Protein AF-A0A962R0N3-F1 (afdb_monomer_lite)

pLDDT: mean 95.02, std 6.35, range [65.25, 98.69]

Radius of gyration: 13.56 Å; chains: 1; bounding box: 29×28×29 Å

Secondary structure (DSSP, 8-state):
--S--EEEEE-TT-GGG-EEEEEE-SS------------HHHH--

Structure (mmCIF, N/CA/C/O backbone):
data_AF-A0A962R0N3-F1
#
_entry.id   AF-A0A962R0N3-F1
#
loop_
_atom_site.group_PDB
_atom_site.id
_atom_site.type_symbol
_atom_site.label_atom_id
_atom_site.label_alt_id
_atom_site.label_comp_id
_atom_site.label_asym_id
_atom_site.label_entity_id
_atom_site.label_seq_id
_atom_site.pdbx_PDB_ins_code
_atom_site.Cartn_x
_atom_site.Cartn_y
_atom_site.Cartn_z
_atom_site.occupancy
_atom_site.B_iso_or_equiv
_atom_site.auth_seq_id
_atom_site.auth_comp_id
_atom_site.auth_asym_id
_atom_site.auth_atom_id
_atom_site.pdbx_PDB_model_num
ATOM 1 N N . ASN A 1 1 ? 13.409 11.954 -11.449 1.00 71.81 1 ASN A N 1
ATOM 2 C CA . ASN A 1 1 ? 13.309 10.708 -10.659 1.00 71.81 1 ASN A CA 1
ATOM 3 C C . ASN A 1 1 ? 14.378 10.769 -9.573 1.00 71.81 1 ASN A C 1
ATOM 5 O O . ASN A 1 1 ? 15.539 10.918 -9.925 1.00 71.81 1 ASN A O 1
ATOM 9 N N . ASN A 1 2 ? 13.989 10.760 -8.295 1.00 91.25 2 ASN A N 1
ATOM 10 C CA . ASN A 1 2 ? 14.882 10.910 -7.134 1.00 91.25 2 ASN A CA 1
ATOM 11 C C . ASN A 1 2 ? 15.214 9.570 -6.443 1.00 91.25 2 ASN A C 1
ATOM 13 O O . ASN A 1 2 ? 15.819 9.582 -5.376 1.00 91.25 2 ASN A O 1
ATOM 17 N N . TRP A 1 3 ? 14.828 8.432 -7.036 1.00 92.62 3 TRP A N 1
ATOM 18 C CA . TRP A 1 3 ? 15.069 7.080 -6.511 1.00 92.62 3 TRP A CA 1
ATOM 19 C C . TRP A 1 3 ? 14.442 6.779 -5.139 1.00 92.62 3 TRP A C 1
ATOM 21 O O . TRP A 1 3 ? 14.822 5.798 -4.500 1.00 92.62 3 TRP A O 1
ATOM 31 N N . GLN A 1 4 ? 13.466 7.577 -4.705 1.00 95.31 4 GLN A N 1
ATOM 32 C CA . GLN A 1 4 ? 12.716 7.349 -3.472 1.00 95.31 4 GLN A CA 1
ATOM 33 C C . GLN A 1 4 ? 11.414 6.589 -3.749 1.00 95.31 4 GLN A C 1
ATOM 35 O O . GLN A 1 4 ? 10.934 6.524 -4.882 1.00 95.31 4 GLN A O 1
ATOM 40 N N . SER A 1 5 ? 10.859 5.983 -2.705 1.00 97.44 5 SER A N 1
ATOM 41 C CA . SER A 1 5 ? 9.564 5.312 -2.750 1.00 97.44 5 SER A CA 1
ATOM 42 C C . SER A 1 5 ? 8.683 5.844 -1.633 1.00 97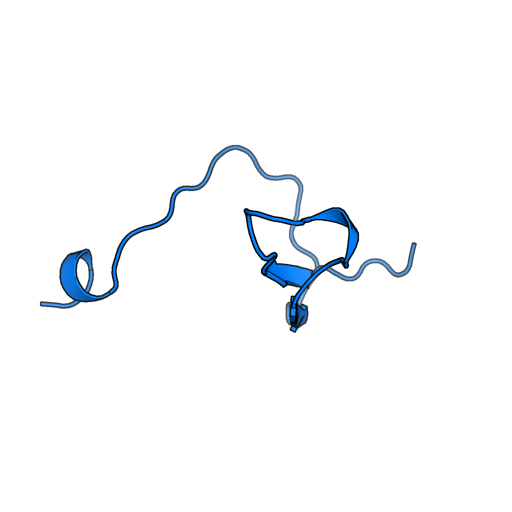.44 5 SER A C 1
ATOM 44 O O . SER A 1 5 ? 9.162 6.111 -0.533 1.00 97.44 5 SER A O 1
ATOM 46 N N . ASP A 1 6 ? 7.392 5.946 -1.915 1.00 97.50 6 ASP A N 1
ATOM 47 C CA . ASP A 1 6 ? 6.383 6.381 -0.963 1.00 97.50 6 ASP A CA 1
ATOM 48 C C . ASP A 1 6 ? 5.194 5.418 -1.002 1.00 97.50 6 ASP A C 1
ATOM 50 O O . ASP A 1 6 ? 4.797 4.961 -2.076 1.00 97.50 6 ASP A O 1
ATOM 54 N N . CYS A 1 7 ? 4.592 5.149 0.157 1.00 97.62 7 CYS A N 1
ATOM 55 C CA . CYS A 1 7 ? 3.251 4.579 0.227 1.00 97.62 7 CYS A CA 1
ATOM 56 C C . CYS A 1 7 ? 2.239 5.731 0.215 1.00 97.62 7 CYS A C 1
ATOM 58 O O . CYS A 1 7 ? 2.266 6.612 1.080 1.00 97.62 7 CYS A O 1
ATOM 60 N N . LEU A 1 8 ? 1.380 5.746 -0.801 1.00 98.00 8 LEU A N 1
ATOM 61 C CA . LEU A 1 8 ? 0.411 6.809 -1.037 1.00 98.00 8 LEU A CA 1
ATOM 62 C C . LEU A 1 8 ? -0.977 6.357 -0.593 1.00 98.00 8 LEU A C 1
ATOM 64 O O . LEU A 1 8 ? -1.446 5.297 -1.004 1.00 98.00 8 LEU A O 1
ATOM 68 N N . VAL A 1 9 ? -1.645 7.188 0.202 1.00 98.44 9 VAL A N 1
ATOM 69 C CA . VAL A 1 9 ? -3.040 6.984 0.602 1.00 98.44 9 VAL A CA 1
ATOM 70 C C . VAL A 1 9 ? -3.892 8.016 -0.119 1.00 98.44 9 VAL A C 1
ATOM 72 O O . VAL A 1 9 ? -3.614 9.211 -0.030 1.00 98.44 9 VAL A O 1
ATOM 75 N N . PHE A 1 10 ? -4.923 7.560 -0.823 1.00 98.69 10 PHE A N 1
ATOM 76 C CA . PHE A 1 10 ? -5.864 8.400 -1.564 1.00 98.69 10 PHE A CA 1
ATOM 77 C C . PHE A 1 10 ? -7.267 8.273 -0.974 1.00 98.69 10 PHE A C 1
ATOM 79 O O . PHE A 1 10 ? -7.626 7.211 -0.461 1.00 98.69 10 PHE A O 1
ATOM 86 N N . ASP A 1 11 ? -8.073 9.326 -1.114 1.00 98.31 11 ASP A N 1
ATOM 87 C CA . ASP A 1 11 ? -9.525 9.181 -1.044 1.00 98.31 11 ASP A CA 1
ATOM 88 C C . ASP A 1 11 ? -9.998 8.474 -2.321 1.00 98.31 11 ASP A C 1
ATOM 90 O O . ASP A 1 11 ? -9.793 8.960 -3.436 1.00 98.31 11 ASP A O 1
ATOM 94 N N . ALA A 1 12 ? -10.610 7.301 -2.162 1.00 98.12 12 ALA A N 1
ATOM 95 C CA . ALA A 1 12 ? -11.078 6.494 -3.282 1.00 98.12 12 ALA A CA 1
ATOM 96 C C . ALA A 1 12 ? -12.192 7.179 -4.095 1.00 98.12 12 ALA A C 1
ATOM 98 O O . ALA A 1 12 ? -12.390 6.836 -5.259 1.00 98.12 12 ALA A O 1
ATOM 99 N N . THR A 1 13 ? -12.915 8.132 -3.501 1.00 98.44 13 THR A N 1
ATOM 100 C CA . THR A 1 13 ? -14.028 8.836 -4.151 1.00 98.44 13 THR A CA 1
ATOM 101 C C . THR A 1 13 ? -13.588 10.043 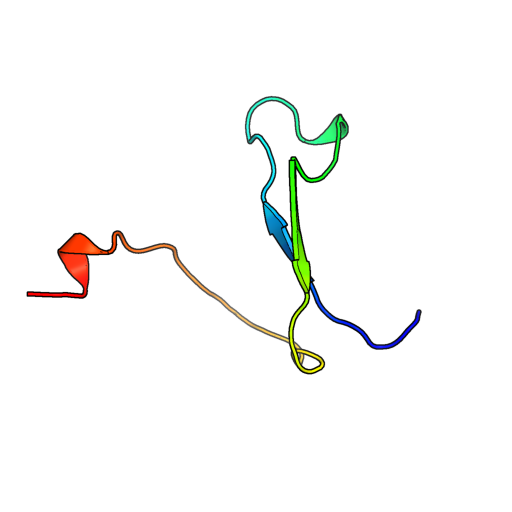-4.987 1.00 98.44 13 THR A C 1
ATOM 103 O O . THR A 1 13 ? -14.308 10.416 -5.913 1.00 98.44 13 THR A O 1
ATOM 106 N N . ASP A 1 14 ? -12.395 10.608 -4.744 1.00 98.00 14 ASP A N 1
ATOM 107 C CA . ASP A 1 14 ? -11.813 11.678 -5.573 1.00 98.00 14 ASP A CA 1
ATOM 108 C C . ASP A 1 14 ? -10.275 11.646 -5.616 1.00 98.00 14 ASP A C 1
ATOM 110 O O . ASP A 1 14 ? -9.568 12.474 -5.042 1.00 98.00 14 ASP A O 1
ATOM 114 N N . ILE A 1 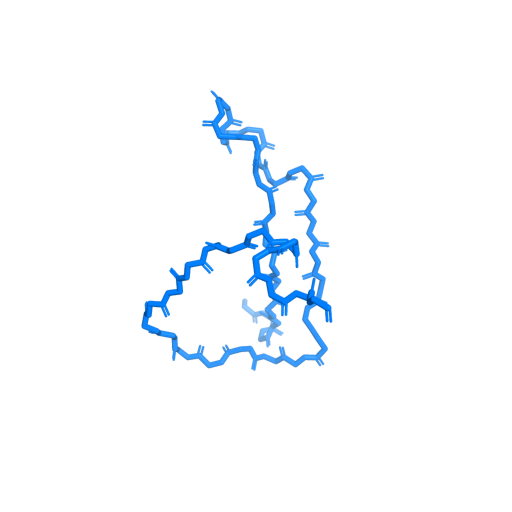15 ? -9.726 10.714 -6.394 1.00 97.94 15 ILE A N 1
ATOM 115 C CA . ILE A 1 15 ? -8.270 10.560 -6.547 1.00 97.94 15 ILE A CA 1
ATOM 116 C C . ILE A 1 15 ? -7.565 11.784 -7.167 1.00 97.94 15 ILE A C 1
ATOM 118 O O . ILE A 1 15 ? -6.342 11.902 -7.069 1.00 97.94 15 ILE A O 1
ATOM 122 N N . ARG A 1 16 ? -8.300 12.692 -7.829 1.00 98.31 16 ARG A N 1
ATOM 123 C CA . ARG A 1 16 ? -7.728 13.849 -8.551 1.00 98.31 16 ARG A CA 1
ATOM 124 C C . ARG A 1 16 ? -7.169 14.910 -7.612 1.00 98.31 16 ARG A C 1
ATOM 126 O O . ARG A 1 16 ? -6.284 15.657 -8.019 1.00 98.31 16 ARG A O 1
ATOM 133 N N . GLN A 1 17 ? -7.650 14.952 -6.370 1.00 97.62 17 GLN A N 1
ATOM 134 C CA . GLN A 1 17 ? -7.073 15.776 -5.310 1.00 97.62 17 GLN A CA 1
ATOM 135 C C . GLN A 1 17 ? -5.609 15.391 -5.015 1.00 97.62 17 GLN A C 1
ATOM 137 O O . GLN A 1 17 ? -4.840 16.205 -4.503 1.00 97.62 17 GLN A O 1
ATOM 142 N N . GLY A 1 18 ? -5.208 14.168 -5.376 1.00 98.38 18 GLY A N 1
ATOM 143 C CA . GLY A 1 18 ? -3.913 13.595 -5.042 1.00 98.38 18 GLY A CA 1
ATOM 144 C C . GLY A 1 18 ? -3.948 12.822 -3.718 1.00 98.38 18 GLY A C 1
ATOM 145 O O . GLY A 1 18 ? -5.020 12.570 -3.165 1.00 98.38 18 GLY A O 1
ATOM 146 N N . PRO A 1 19 ? -2.782 12.388 -3.212 1.00 98.25 19 PRO A N 1
ATOM 147 C CA . PRO A 1 19 ? -2.714 11.611 -1.982 1.00 98.25 19 PRO A CA 1
ATOM 148 C C . PRO A 1 19 ? -3.059 12.474 -0.761 1.00 98.25 19 PRO A C 1
ATOM 150 O O . PRO A 1 19 ? -2.464 13.532 -0.554 1.00 98.25 19 PRO A O 1
ATOM 153 N N . ILE A 1 20 ? -3.964 11.982 0.087 1.00 98.38 20 ILE A N 1
ATOM 154 C CA . ILE A 1 20 ? -4.295 12.585 1.388 1.00 98.38 20 ILE A CA 1
ATOM 155 C C . ILE A 1 20 ? -3.216 12.305 2.443 1.00 98.38 20 ILE A C 1
ATOM 157 O O . ILE A 1 20 ? -3.095 13.042 3.419 1.00 98.38 20 ILE A O 1
ATOM 161 N N . ALA A 1 21 ? -2.401 11.265 2.236 1.00 98.56 21 ALA A N 1
ATOM 162 C CA . ALA A 1 21 ? -1.197 11.008 3.015 1.00 98.56 21 ALA A CA 1
ATOM 163 C C . ALA A 1 21 ? -0.092 10.394 2.148 1.00 98.56 21 ALA A C 1
ATOM 165 O O . ALA A 1 21 ? -0.351 9.631 1.214 1.00 98.56 21 ALA A O 1
ATOM 166 N N . ARG A 1 22 ? 1.159 10.710 2.494 1.00 98.00 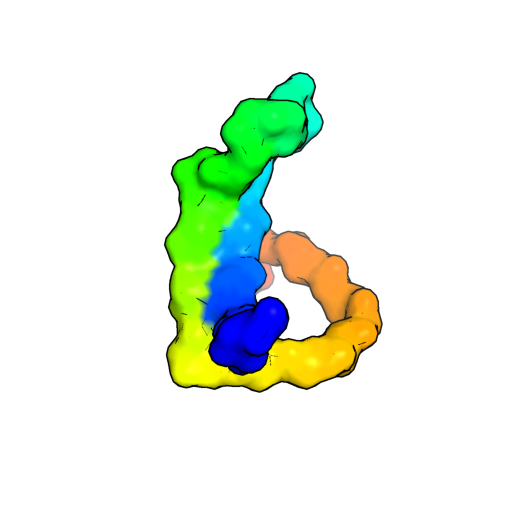22 ARG A N 1
ATOM 167 C CA . ARG A 1 22 ? 2.364 10.165 1.866 1.00 98.00 22 ARG A CA 1
ATOM 168 C C . ARG A 1 22 ? 3.310 9.665 2.950 1.00 98.00 22 ARG A C 1
ATOM 170 O O . ARG A 1 22 ? 3.839 10.464 3.719 1.00 98.00 22 ARG A O 1
ATOM 177 N N . VAL A 1 23 ? 3.510 8.353 3.004 1.00 98.00 23 VAL A N 1
ATOM 178 C CA . VAL A 1 23 ? 4.441 7.714 3.937 1.00 98.00 23 VAL A CA 1
ATOM 179 C C . VAL A 1 23 ? 5.751 7.464 3.203 1.00 98.00 23 VAL A C 1
ATOM 181 O O . VAL A 1 23 ? 5.800 6.628 2.300 1.00 98.00 23 VAL A O 1
ATOM 184 N N . ALA A 1 24 ? 6.805 8.173 3.601 1.00 97.38 24 ALA A N 1
ATOM 185 C CA . ALA A 1 24 ? 8.137 7.983 3.042 1.00 97.38 24 ALA A CA 1
ATOM 186 C C . ALA A 1 24 ? 8.675 6.594 3.405 1.00 97.38 24 ALA A C 1
ATOM 188 O O . ALA A 1 24 ? 8.705 6.222 4.581 1.00 97.38 24 ALA A O 1
ATOM 189 N N . MET A 1 25 ? 9.104 5.822 2.406 1.00 97.44 25 MET A N 1
ATOM 190 C CA . MET A 1 25 ? 9.765 4.545 2.660 1.00 97.44 25 MET A CA 1
ATOM 191 C C . MET A 1 25 ? 11.230 4.799 3.037 1.00 97.44 25 MET A C 1
ATOM 193 O O . MET A 1 25 ? 11.894 5.614 2.391 1.00 97.44 25 MET A O 1
ATOM 197 N N . PRO A 1 26 ? 11.782 4.088 4.038 1.00 96.38 26 PRO A N 1
ATOM 198 C CA . PRO A 1 26 ? 13.173 4.277 4.457 1.00 96.38 26 PRO A CA 1
ATOM 199 C C . PRO A 1 26 ? 14.182 3.863 3.371 1.00 96.38 26 PRO A C 1
ATOM 201 O O . PRO A 1 26 ? 15.345 4.259 3.419 1.00 96.38 26 PRO A O 1
ATOM 204 N N . HIS A 1 27 ? 13.735 3.088 2.376 1.00 95.38 27 HIS A N 1
ATOM 205 C CA . HIS A 1 27 ? 14.521 2.623 1.238 1.00 95.38 27 HIS A CA 1
ATOM 206 C C . HIS A 1 27 ? 13.670 2.576 -0.035 1.00 95.38 27 HIS A C 1
ATOM 208 O O . HIS A 1 27 ? 12.439 2.583 0.015 1.00 95.38 27 HIS A O 1
ATOM 214 N N . ARG A 1 28 ? 14.333 2.469 -1.192 1.00 96.44 28 ARG A N 1
ATOM 215 C CA . ARG A 1 28 ? 13.656 2.247 -2.472 1.00 96.44 28 ARG A CA 1
ATOM 216 C C . ARG A 1 28 ? 13.021 0.858 -2.504 1.00 96.44 28 ARG A C 1
ATOM 218 O O . ARG A 1 28 ? 13.724 -0.140 -2.357 1.00 96.44 28 ARG A O 1
ATOM 225 N N . VAL A 1 29 ? 11.726 0.797 -2.783 1.00 95.31 29 VAL A N 1
ATOM 226 C CA . VAL A 1 29 ? 11.010 -0.464 -2.992 1.00 95.31 29 VAL A CA 1
ATOM 227 C C . VAL A 1 29 ? 11.287 -0.959 -4.426 1.00 95.31 29 VAL A C 1
ATOM 229 O O . VAL A 1 29 ? 11.136 -0.181 -5.373 1.00 95.31 29 VAL A O 1
ATOM 232 N N . PRO A 1 30 ? 11.748 -2.210 -4.628 1.00 94.62 30 PRO A N 1
ATOM 233 C CA . PRO A 1 30 ? 11.934 -2.793 -5.962 1.00 94.62 30 PRO A CA 1
ATOM 234 C C . PRO A 1 30 ? 10.615 -2.990 -6.728 1.00 94.62 30 PRO A C 1
ATOM 236 O O . PRO A 1 30 ? 9.532 -2.757 -6.198 1.00 94.62 30 PRO A O 1
ATOM 239 N N . PHE A 1 31 ? 10.701 -3.453 -7.981 1.00 95.12 31 PHE A N 1
ATOM 240 C CA . PHE A 1 31 ? 9.514 -3.799 -8.769 1.00 95.12 31 PHE A CA 1
ATOM 241 C C . PHE A 1 31 ? 8.684 -4.876 -8.052 1.00 95.12 31 PHE A C 1
ATOM 243 O O . PHE A 1 31 ? 9.215 -5.918 -7.668 1.00 95.12 31 PHE A O 1
ATOM 250 N N . GLY A 1 32 ? 7.399 -4.589 -7.845 1.00 93.31 32 GLY A N 1
ATOM 251 C CA . GLY A 1 32 ? 6.472 -5.465 -7.131 1.00 93.31 32 GLY A CA 1
ATOM 252 C C . GLY A 1 32 ? 5.655 -6.371 -8.053 1.00 93.31 32 GLY A C 1
ATOM 253 O O . GLY A 1 32 ? 5.752 -6.295 -9.273 1.00 93.31 32 GLY A O 1
ATOM 254 N N . PHE A 1 33 ? 4.808 -7.200 -7.439 1.00 96.12 33 PHE A N 1
ATOM 255 C CA . PHE A 1 33 ? 3.777 -7.980 -8.128 1.00 96.12 33 PHE A CA 1
ATOM 256 C C . PHE A 1 33 ? 2.402 -7.661 -7.547 1.00 96.12 33 PHE A C 1
ATOM 258 O O . PHE A 1 33 ? 1.725 -6.753 -8.023 1.00 96.12 33 PHE A O 1
ATOM 265 N N . HIS A 1 34 ? 1.964 -8.401 -6.531 1.00 97.56 34 HIS A N 1
ATOM 266 C CA . HIS A 1 34 ? 0.622 -8.288 -5.965 1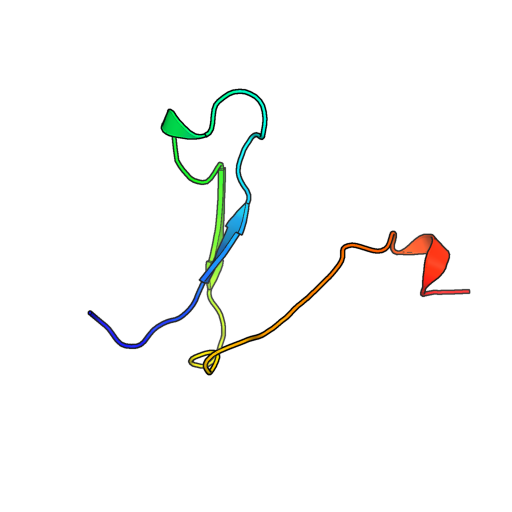.00 97.56 34 HIS A CA 1
ATOM 267 C C . HIS A 1 34 ? 0.706 -8.088 -4.454 1.00 97.56 34 HIS A C 1
ATOM 269 O O . HIS A 1 34 ? 1.625 -8.581 -3.802 1.00 97.56 34 HIS A O 1
ATOM 275 N N . ALA A 1 35 ? -0.265 -7.360 -3.911 1.00 95.19 35 ALA A N 1
ATOM 276 C CA . ALA A 1 35 ? -0.440 -7.124 -2.486 1.00 95.19 35 ALA A CA 1
ATOM 277 C C . ALA A 1 35 ? -1.938 -7.035 -2.177 1.00 95.19 35 ALA A C 1
ATOM 279 O O . ALA A 1 35 ? -2.749 -6.793 -3.071 1.00 95.19 35 ALA A O 1
ATOM 280 N N . THR A 1 36 ? -2.299 -7.216 -0.911 1.00 96.38 36 THR A N 1
ATOM 281 C CA . THR A 1 36 ? -3.670 -7.041 -0.425 1.00 96.38 36 THR A CA 1
ATOM 282 C C . THR A 1 36 ? -3.659 -6.296 0.902 1.00 96.38 36 THR A C 1
ATOM 284 O O . THR A 1 36 ? -2.652 -6.282 1.609 1.00 96.38 36 THR A O 1
ATOM 287 N N . TRP A 1 37 ? -4.793 -5.692 1.239 1.00 96.12 37 TRP A N 1
ATOM 288 C CA . TRP A 1 37 ? -5.060 -5.177 2.575 1.00 96.12 37 TRP A CA 1
ATOM 289 C C . TRP A 1 37 ? -5.625 -6.293 3.461 1.00 96.12 37 TRP A C 1
ATOM 291 O O . TRP A 1 37 ? -6.427 -7.107 3.000 1.00 96.12 37 TRP A O 1
ATOM 301 N N . ALA A 1 38 ? -5.227 -6.307 4.730 1.00 95.44 38 ALA A N 1
ATOM 302 C CA . ALA A 1 38 ? -5.836 -7.104 5.788 1.00 95.44 38 ALA A CA 1
ATOM 303 C C . ALA A 1 38 ? -6.038 -6.200 7.004 1.00 95.44 38 ALA A C 1
ATOM 305 O O . ALA A 1 38 ? -5.234 -5.295 7.248 1.00 95.44 38 ALA A O 1
ATOM 306 N N . ARG A 1 39 ? -7.113 -6.416 7.765 1.00 96.19 39 ARG A N 1
ATOM 307 C CA . ARG A 1 39 ? -7.356 -5.616 8.967 1.00 96.19 39 ARG A CA 1
ATOM 308 C C . ARG A 1 39 ? -6.396 -6.071 10.061 1.00 96.19 39 ARG A C 1
ATOM 310 O O . ARG A 1 39 ? -6.045 -7.245 10.132 1.00 96.19 39 ARG A O 1
ATOM 317 N N . GLY A 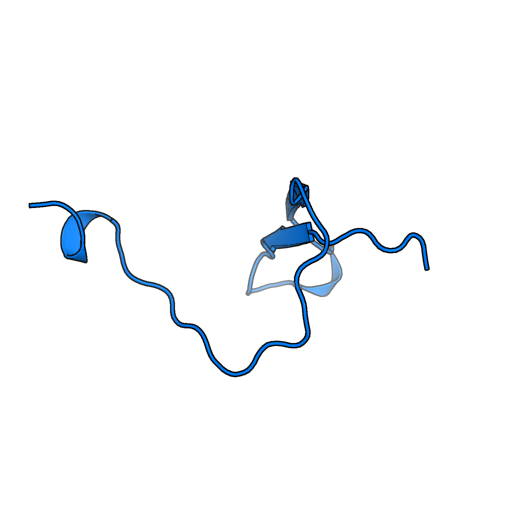1 40 ? -5.998 -5.155 10.943 1.00 95.44 40 GLY A N 1
ATOM 318 C CA . GLY A 1 40 ? -5.105 -5.491 12.059 1.00 95.44 40 GLY A CA 1
ATOM 319 C C . GLY A 1 40 ? -5.658 -6.617 12.942 1.00 95.44 40 GLY A C 1
ATOM 320 O O . GLY A 1 40 ? -4.910 -7.505 13.330 1.00 95.44 40 GLY A O 1
ATOM 321 N N . GLU A 1 41 ? -6.973 -6.639 13.170 1.00 96.00 41 GLU A N 1
ATOM 322 C CA . GLU A 1 41 ? -7.673 -7.700 13.917 1.00 96.00 41 GLU A CA 1
ATOM 323 C C . GLU A 1 41 ? -7.637 -9.081 13.242 1.00 96.00 41 GLU A C 1
ATOM 325 O O . GLU A 1 41 ? -7.779 -10.098 13.916 1.00 96.00 41 GLU A O 1
ATOM 330 N N . ASP A 1 42 ? -7.420 -9.133 11.924 1.00 94.62 42 ASP A N 1
ATOM 331 C CA . ASP A 1 42 ? -7.259 -10.393 11.195 1.00 94.62 42 ASP A CA 1
ATOM 332 C C . ASP A 1 42 ? -5.824 -10.952 11.351 1.00 94.62 42 ASP A C 1
ATOM 334 O O . ASP A 1 42 ? -5.596 -12.134 11.090 1.00 94.62 42 ASP A O 1
ATOM 338 N N . LEU A 1 43 ? -4.856 -10.120 11.770 1.00 91.88 43 LEU A N 1
ATOM 339 C CA . LEU A 1 43 ? -3.425 -10.450 11.858 1.00 91.88 43 LEU A CA 1
ATOM 340 C C . LEU A 1 43 ? -2.911 -10.618 13.293 1.00 91.88 43 LEU A C 1
ATOM 342 O O . LEU A 1 43 ? -2.065 -11.476 13.541 1.00 91.88 43 LEU A O 1
ATOM 346 N N . TYR A 1 44 ? -3.392 -9.799 14.228 1.00 83.12 44 TYR A N 1
ATOM 347 C CA . TYR A 1 44 ? -2.962 -9.813 15.624 1.00 83.12 44 TYR A CA 1
ATOM 348 C C . TYR A 1 44 ? -4.079 -10.410 16.490 1.00 83.12 44 TYR A C 1
ATOM 350 O O . TYR A 1 44 ? -5.120 -9.781 16.678 1.00 83.12 44 TYR A O 1
ATOM 358 N N . ARG A 1 45 ? -3.861 -11.635 16.987 1.00 65.25 45 ARG A N 1
ATOM 359 C CA . ARG A 1 45 ? -4.664 -12.289 18.033 1.00 65.25 45 ARG A CA 1
ATOM 360 C C . ARG A 1 45 ? -3.897 -12.318 19.344 1.00 65.25 45 ARG A C 1
ATOM 362 O O . ARG A 1 45 ? -2.679 -12.596 19.281 1.00 65.25 45 ARG A O 1
#

Foldseek 3Di:
DPQWDWDFAADPVDCVVPGPDTHTDPHRDDDDDDDDDDDPVVPPD

Sequence (45 aa):
NNWQSDCLVFDATDIRQGPIARVAMPHRVPFGFHATWARGEDLYR